Protein AF-A0A1D8IR10-F1 (afdb_monomer_lite)

pLDDT: mean 77.49, std 12.57, range [36.91, 92.12]

Sequence (149 aa):
MEYALGGRETLDSGLRSFLMLAALDVADHTQAPLLDAVHHYVRWARRLRRHRRHRRTQGELFDELRRIEVLDVSRRYVALVLFARHLLPVSMRRDPIGDDSALVWLYGLRAAWLWCEAGGGRSPFGFVPRALIAAVHALLGLNTLDRQG

Structure (mmCIF, N/CA/C/O backbone):
data_AF-A0A1D8IR10-F1
#
_entry.id   AF-A0A1D8IR10-F1
#
loop_
_atom_site.group_PDB
_atom_site.id
_atom_site.type_symbol
_atom_site.label_atom_id
_atom_site.label_alt_id
_atom_site.label_comp_id
_atom_site.label_asym_id
_atom_site.label_entity_id
_atom_site.label_seq_id
_atom_site.pdbx_PDB_ins_code
_atom_site.Cartn_x
_atom_site.Cartn_y
_atom_site.Cartn_z
_atom_site.occupancy
_atom_site.B_iso_or_equiv
_atom_site.auth_seq_id
_atom_site.auth_comp_id
_atom_site.auth_asym_id
_atom_site.auth_atom_id
_atom_site.pdbx_PDB_model_num
ATOM 1 N N . MET A 1 1 ? -6.968 -10.874 -6.350 1.00 48.44 1 MET A N 1
ATOM 2 C CA . MET A 1 1 ? -6.120 -9.846 -5.701 1.00 48.44 1 MET A CA 1
ATOM 3 C C . MET A 1 1 ? -6.665 -8.432 -5.916 1.00 48.44 1 MET A C 1
ATOM 5 O O . MET A 1 1 ? -6.645 -7.669 -4.967 1.00 48.44 1 MET A O 1
ATOM 9 N N . GLU A 1 2 ? -7.217 -8.096 -7.089 1.00 45.72 2 GLU A N 1
ATOM 10 C CA . GLU A 1 2 ? -7.779 -6.761 -7.405 1.00 45.72 2 GLU A CA 1
ATOM 11 C C . GLU A 1 2 ? -8.857 -6.268 -6.421 1.00 45.72 2 GLU A C 1
ATOM 13 O O . GLU A 1 2 ? -8.836 -5.114 -6.001 1.00 45.72 2 GLU A O 1
ATOM 18 N N . TYR A 1 3 ? -9.735 -7.159 -5.949 1.00 53.62 3 TYR A N 1
ATOM 19 C CA . TYR A 1 3 ? -10.750 -6.824 -4.939 1.00 53.62 3 TYR A CA 1
ATOM 20 C C . TYR A 1 3 ? -10.168 -6.425 -3.574 1.00 53.62 3 TYR A C 1
ATOM 22 O O . TYR A 1 3 ? -10.812 -5.707 -2.816 1.00 53.62 3 TYR A O 1
ATOM 30 N N . ALA A 1 4 ? -8.935 -6.835 -3.255 1.00 56.84 4 ALA A N 1
ATOM 31 C CA . ALA A 1 4 ? -8.292 -6.461 -1.997 1.00 56.84 4 ALA A CA 1
ATOM 32 C C . ALA A 1 4 ? -7.859 -4.984 -1.962 1.00 56.84 4 ALA A C 1
ATOM 34 O O . ALA A 1 4 ? -7.426 -4.523 -0.906 1.00 56.84 4 ALA A O 1
ATOM 35 N N . LEU A 1 5 ? -7.963 -4.253 -3.076 1.00 59.81 5 LEU A N 1
ATOM 36 C CA . LEU A 1 5 ? -7.593 -2.840 -3.190 1.00 59.81 5 LEU A CA 1
ATOM 37 C C . LEU A 1 5 ? -8.740 -1.959 -3.723 1.00 59.81 5 LEU A C 1
ATOM 39 O O . LEU A 1 5 ? -8.491 -0.841 -4.154 1.00 59.81 5 LEU A O 1
ATOM 43 N N . GLY A 1 6 ? -9.987 -2.443 -3.681 1.00 62.53 6 GLY A N 1
ATOM 44 C CA . GLY A 1 6 ? -11.166 -1.675 -4.112 1.00 62.53 6 GLY A CA 1
ATOM 45 C C . GLY A 1 6 ? -11.635 -1.953 -5.543 1.00 62.53 6 GLY A C 1
ATOM 46 O O . GLY A 1 6 ? -12.687 -1.464 -5.934 1.00 62.53 6 GLY A O 1
ATOM 47 N N . GLY A 1 7 ? -10.927 -2.804 -6.293 1.00 71.75 7 GLY A N 1
ATOM 48 C CA . GLY A 1 7 ? -11.260 -3.144 -7.678 1.00 71.75 7 GLY A CA 1
ATOM 49 C C . GLY A 1 7 ? -10.373 -2.432 -8.701 1.00 71.75 7 GLY A C 1
ATOM 50 O O . GLY A 1 7 ? -9.469 -1.672 -8.358 1.00 71.75 7 GLY A O 1
ATOM 51 N N . ARG A 1 8 ? -10.602 -2.730 -9.984 1.00 69.31 8 ARG A N 1
ATOM 52 C CA . ARG A 1 8 ? -9.731 -2.308 -11.093 1.00 69.31 8 ARG A CA 1
ATOM 53 C C . ARG A 1 8 ? -9.725 -0.793 -11.315 1.00 69.31 8 ARG A C 1
ATOM 55 O O . ARG A 1 8 ? -8.661 -0.225 -11.526 1.00 69.31 8 ARG A O 1
ATOM 62 N N . GLU A 1 9 ? -10.879 -0.138 -11.204 1.00 73.19 9 GLU A N 1
ATOM 63 C CA . GLU A 1 9 ? -11.002 1.319 -11.373 1.00 73.19 9 GLU A CA 1
ATOM 64 C C . GLU A 1 9 ? -10.234 2.091 -10.294 1.00 73.19 9 GLU A C 1
ATOM 66 O O . GLU A 1 9 ? -9.538 3.059 -10.589 1.00 73.19 9 GLU A O 1
ATOM 71 N N . THR A 1 10 ? -10.270 1.616 -9.047 1.00 77.06 10 THR A N 1
ATOM 72 C CA . THR A 1 10 ? -9.538 2.224 -7.924 1.00 77.06 10 THR A CA 1
ATOM 73 C C . THR A 1 10 ? -8.019 2.092 -8.078 1.00 77.06 10 THR A C 1
ATOM 75 O O . THR A 1 10 ? -7.263 2.870 -7.497 1.0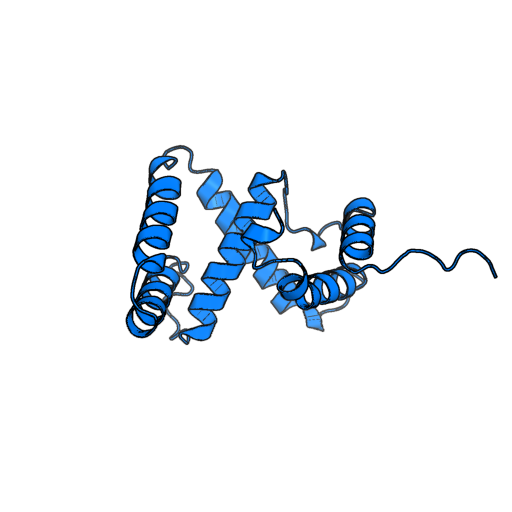0 77.06 10 THR A O 1
ATOM 78 N N . LEU A 1 11 ? -7.561 1.119 -8.871 1.00 80.62 11 LEU A N 1
ATOM 79 C CA . LEU A 1 11 ? -6.145 0.870 -9.126 1.00 80.62 11 LEU A CA 1
ATOM 80 C C . LEU A 1 11 ? -5.580 1.693 -10.288 1.00 80.62 11 LEU A C 1
ATOM 82 O O . LEU A 1 11 ? -4.363 1.849 -10.342 1.00 80.62 11 LEU A O 1
ATOM 86 N N . ASP A 1 12 ? -6.413 2.231 -11.186 1.00 85.31 12 ASP A N 1
ATOM 87 C CA . ASP A 1 12 ? -5.973 2.877 -12.434 1.00 85.31 12 ASP A CA 1
ATOM 88 C C . ASP A 1 12 ? -4.937 3.987 -12.189 1.00 85.31 12 ASP A C 1
ATOM 90 O O . ASP A 1 12 ? -3.832 3.938 -12.734 1.00 85.31 12 ASP A O 1
ATOM 94 N N . SER A 1 13 ? -5.232 4.918 -11.275 1.00 83.44 13 SER A N 1
ATOM 95 C CA . SER A 1 13 ? -4.310 6.004 -10.910 1.00 83.44 13 SER A CA 1
ATOM 96 C C . SER A 1 13 ? -2.967 5.472 -10.388 1.00 83.44 13 SER A C 1
ATOM 98 O O . SER A 1 13 ? -1.905 5.868 -10.868 1.00 83.44 13 SER A O 1
ATOM 100 N N . GLY A 1 14 ? -2.995 4.490 -9.480 1.00 83.06 14 GLY A N 1
ATOM 101 C CA . GLY A 1 14 ? -1.779 3.885 -8.928 1.00 83.06 14 GLY A CA 1
ATOM 102 C C . GLY A 1 14 ? -0.963 3.106 -9.965 1.00 83.06 14 GLY A C 1
ATOM 103 O O . GLY A 1 14 ? 0.267 3.156 -9.947 1.00 83.06 14 GLY A O 1
ATOM 104 N N . LEU A 1 15 ? -1.629 2.423 -10.897 1.00 85.81 15 LEU A N 1
ATOM 105 C CA . LEU A 1 15 ? -1.002 1.700 -12.005 1.00 85.81 15 LEU A CA 1
ATOM 106 C C . LEU A 1 15 ? -0.331 2.663 -12.998 1.00 85.81 15 LEU A C 1
ATOM 108 O O . LEU A 1 15 ? 0.789 2.404 -13.440 1.00 85.81 15 LEU A O 1
ATOM 112 N N . ARG A 1 16 ? -0.959 3.806 -13.299 1.00 86.88 16 ARG A N 1
ATOM 113 C CA . ARG A 1 16 ? -0.349 4.86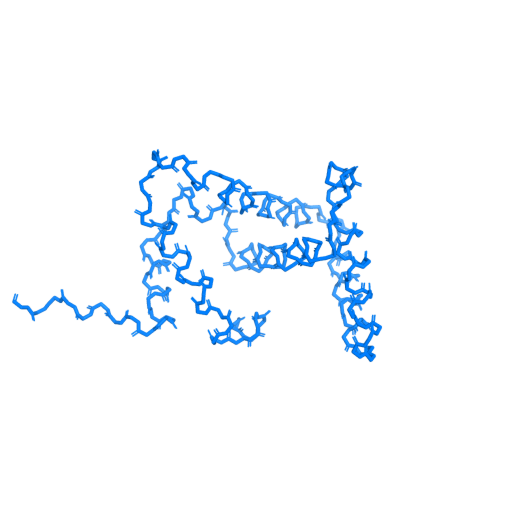6 -14.120 1.00 86.88 16 ARG A CA 1
ATOM 114 C C . ARG A 1 16 ? 0.852 5.499 -13.426 1.00 86.88 16 ARG A C 1
ATOM 116 O O . ARG A 1 16 ? 1.905 5.626 -14.049 1.00 86.88 16 ARG A O 1
ATOM 123 N N . SER A 1 17 ? 0.736 5.832 -12.138 1.00 84.12 17 SER A N 1
ATOM 124 C CA . SER A 1 17 ? 1.870 6.332 -11.349 1.00 84.12 17 SER A CA 1
ATOM 125 C C . SER A 1 17 ? 3.015 5.323 -11.306 1.00 84.12 17 SER A C 1
ATOM 127 O O . SER A 1 17 ? 4.174 5.712 -11.410 1.00 84.12 17 SER A O 1
ATOM 129 N N . PHE A 1 18 ? 2.711 4.027 -11.213 1.00 84.50 18 PHE A N 1
ATOM 130 C CA . PHE A 1 18 ? 3.719 2.977 -11.288 1.00 84.50 18 PHE A CA 1
ATOM 131 C C . PHE A 1 18 ? 4.454 2.976 -12.634 1.00 84.50 18 PHE A C 1
ATOM 133 O O . PHE A 1 18 ? 5.679 2.919 -12.631 1.00 84.50 18 PHE A O 1
ATOM 140 N N . LEU A 1 19 ? 3.746 3.052 -13.768 1.00 84.69 19 LEU A N 1
ATOM 141 C CA . LEU A 1 19 ? 4.386 3.087 -15.091 1.00 84.69 19 LEU A CA 1
ATOM 142 C C . LEU A 1 19 ? 5.252 4.327 -15.277 1.00 84.69 19 LEU A C 1
ATOM 144 O O . LEU A 1 19 ? 6.369 4.211 -15.770 1.00 84.69 19 LEU A O 1
ATOM 148 N N . MET A 1 20 ? 4.754 5.488 -14.843 1.00 85.12 20 MET A N 1
ATOM 149 C CA . MET A 1 20 ? 5.521 6.729 -14.846 1.00 85.12 20 MET A CA 1
ATOM 150 C C . MET A 1 20 ? 6.819 6.542 -14.058 1.00 85.12 20 MET A C 1
ATOM 152 O O . MET A 1 20 ? 7.892 6.757 -14.605 1.00 85.12 20 MET A O 1
ATOM 156 N N . LEU A 1 21 ? 6.729 6.056 -12.816 1.00 80.19 21 LEU A N 1
ATOM 157 C CA . LEU A 1 21 ? 7.889 5.809 -11.959 1.00 80.19 21 LEU A CA 1
ATOM 158 C C . LEU A 1 21 ? 8.838 4.736 -12.508 1.00 80.19 21 LEU A C 1
ATOM 160 O O . LEU A 1 21 ? 10.044 4.829 -12.315 1.00 80.19 21 LEU A O 1
ATOM 164 N N . ALA A 1 22 ? 8.309 3.713 -13.177 1.00 81.12 22 ALA A N 1
ATOM 165 C CA . ALA A 1 22 ? 9.094 2.645 -13.786 1.00 81.12 22 ALA A CA 1
ATOM 166 C C . ALA A 1 22 ? 9.840 3.089 -15.053 1.00 81.12 22 ALA A C 1
ATOM 168 O O . ALA A 1 22 ? 10.817 2.444 -15.429 1.00 81.12 22 ALA A O 1
ATOM 169 N N . ALA A 1 23 ? 9.364 4.147 -15.711 1.00 76.69 23 ALA A N 1
ATOM 170 C CA . ALA A 1 23 ? 9.983 4.737 -16.892 1.00 76.69 23 ALA A CA 1
ATOM 171 C C . ALA A 1 23 ? 11.029 5.811 -16.553 1.00 76.69 23 ALA A C 1
ATOM 173 O O . ALA A 1 23 ? 11.760 6.233 -17.448 1.00 76.69 23 ALA A O 1
ATOM 174 N N . LEU A 1 24 ? 11.104 6.259 -15.294 1.00 72.69 24 LEU A N 1
ATOM 175 C CA . LEU A 1 24 ? 12.105 7.236 -14.873 1.00 72.69 24 LEU A CA 1
ATOM 176 C C . LEU A 1 24 ? 13.498 6.629 -14.930 1.00 72.69 24 LEU A C 1
ATOM 178 O O . LEU A 1 24 ? 13.745 5.534 -14.417 1.00 72.69 24 LEU A O 1
ATOM 182 N N . ASP A 1 25 ? 14.417 7.390 -15.509 1.00 60.41 25 ASP A N 1
ATOM 183 C CA . ASP A 1 25 ? 15.830 7.098 -15.380 1.00 60.41 25 ASP A CA 1
ATOM 184 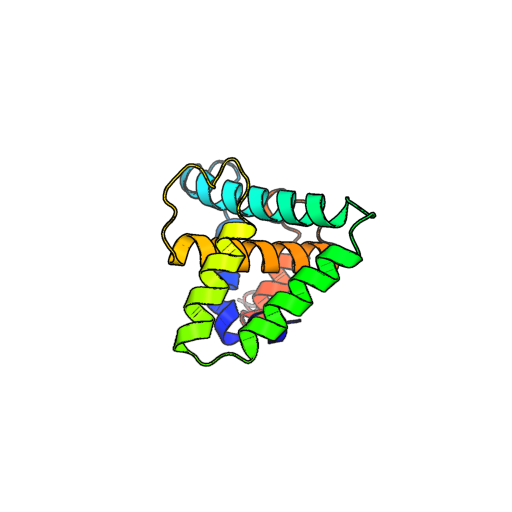C C . ASP A 1 25 ? 16.275 7.370 -13.934 1.00 60.41 25 ASP A C 1
ATOM 186 O O . ASP A 1 25 ? 15.773 8.277 -13.264 1.00 60.41 25 ASP A O 1
ATOM 190 N N . VAL A 1 26 ? 17.234 6.587 -13.441 1.00 55.69 26 VAL A N 1
ATOM 191 C CA . VAL A 1 26 ? 17.673 6.551 -12.029 1.00 55.69 26 VAL A CA 1
ATOM 192 C C . VAL A 1 26 ? 18.191 7.918 -11.535 1.00 55.69 26 VAL A C 1
ATOM 194 O O . VAL A 1 26 ? 18.321 8.141 -10.333 1.00 55.69 26 VAL A O 1
ATOM 197 N N . ALA A 1 27 ? 18.457 8.852 -12.451 1.00 52.38 27 ALA A N 1
ATOM 198 C CA . ALA A 1 27 ? 18.951 10.197 -12.182 1.00 52.38 27 ALA A CA 1
ATOM 199 C C . ALA A 1 27 ? 17.865 11.253 -11.875 1.00 52.38 27 ALA A C 1
ATOM 201 O O . ALA A 1 27 ? 18.225 12.391 -11.558 1.00 52.38 27 ALA A O 1
ATOM 202 N N . ASP A 1 28 ? 16.566 10.941 -11.951 1.00 63.78 28 ASP A N 1
ATOM 203 C CA . ASP A 1 28 ? 15.523 11.938 -11.672 1.00 63.78 28 ASP A CA 1
ATOM 204 C C . ASP A 1 28 ? 15.259 12.093 -10.161 1.00 63.78 28 ASP A C 1
ATOM 206 O O . ASP A 1 28 ? 14.509 11.346 -9.525 1.00 63.78 28 ASP A O 1
ATOM 210 N N . HIS A 1 29 ? 15.900 13.102 -9.570 1.00 62.31 29 HIS A N 1
ATOM 211 C CA . HIS A 1 29 ? 15.845 13.390 -8.136 1.00 62.31 29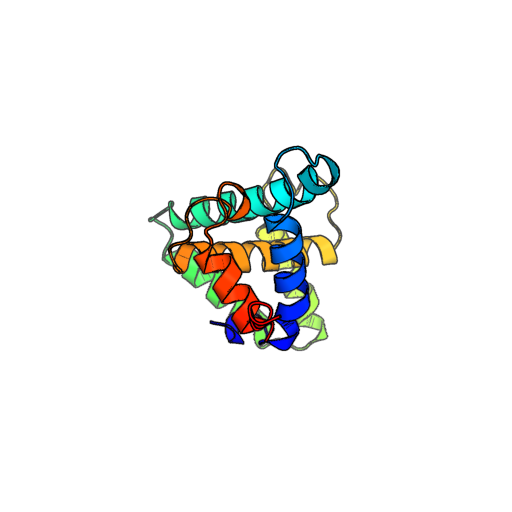 HIS A CA 1
ATOM 212 C C . HIS A 1 29 ? 14.483 13.944 -7.690 1.00 62.31 29 HIS A C 1
ATOM 214 O O . HIS A 1 29 ? 14.199 13.967 -6.491 1.00 62.31 29 HIS A O 1
ATOM 220 N N . THR A 1 30 ? 13.621 14.368 -8.621 1.00 72.12 30 THR A N 1
ATOM 221 C CA . THR A 1 30 ? 12.309 14.947 -8.288 1.00 72.12 30 THR A CA 1
ATOM 222 C C . THR A 1 30 ? 11.364 1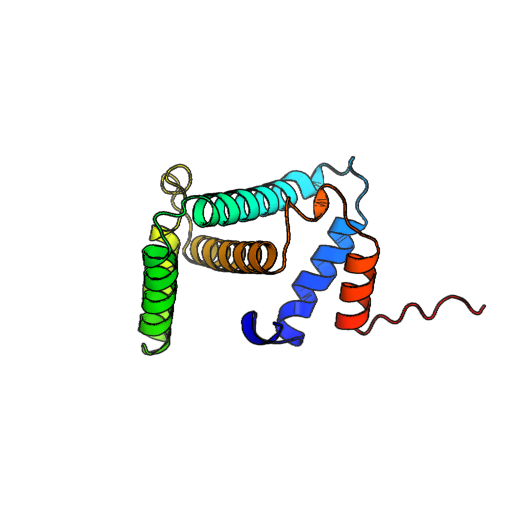3.933 -7.638 1.00 72.12 30 THR A C 1
ATOM 224 O O . THR A 1 30 ? 10.493 14.306 -6.855 1.00 72.12 30 THR A O 1
ATOM 227 N N . GLN A 1 31 ? 11.575 12.639 -7.897 1.00 72.75 31 GLN A N 1
ATOM 228 C CA . GLN A 1 31 ? 10.725 11.544 -7.418 1.00 72.75 31 GLN A CA 1
ATOM 229 C C . GLN A 1 31 ? 11.335 10.781 -6.234 1.00 72.75 31 GLN A C 1
ATOM 231 O O . GLN A 1 31 ? 10.709 9.860 -5.701 1.00 72.75 31 GLN A O 1
ATOM 236 N N . ALA A 1 32 ? 12.524 11.187 -5.769 1.00 76.56 32 ALA A N 1
ATOM 237 C CA . ALA A 1 32 ? 13.202 10.576 -4.627 1.00 76.56 32 ALA A CA 1
ATOM 238 C C . ALA A 1 32 ? 12.308 10.462 -3.371 1.00 76.56 32 ALA A C 1
ATOM 240 O O . ALA A 1 32 ? 12.254 9.368 -2.805 1.00 76.56 32 ALA A O 1
ATOM 241 N N . PRO A 1 33 ? 11.506 11.479 -2.977 1.00 79.88 33 PRO A N 1
ATOM 242 C CA . PRO A 1 33 ? 10.633 11.361 -1.805 1.00 79.88 33 PRO A CA 1
ATOM 243 C C . PRO A 1 33 ? 9.570 10.262 -1.935 1.00 79.88 33 PRO A C 1
ATOM 245 O O . PRO A 1 33 ? 9.269 9.556 -0.971 1.00 79.88 33 PRO A O 1
ATOM 248 N N . LEU A 1 34 ? 9.007 10.087 -3.135 1.00 79.06 34 LEU A N 1
ATOM 249 C CA . LEU A 1 34 ? 7.996 9.066 -3.404 1.00 79.06 34 LEU A CA 1
ATOM 250 C C . LEU A 1 34 ? 8.617 7.662 -3.401 1.00 79.06 34 LEU A C 1
ATOM 252 O O . LEU A 1 34 ? 8.072 6.738 -2.791 1.00 79.06 34 LEU A O 1
ATOM 256 N N . LEU A 1 35 ? 9.790 7.505 -4.017 1.00 80.81 35 LEU A N 1
ATOM 257 C CA . LEU A 1 35 ? 10.541 6.247 -4.010 1.00 80.81 35 LEU A CA 1
ATOM 258 C C . LEU A 1 35 ? 10.996 5.859 -2.598 1.00 80.81 35 LEU A C 1
ATOM 260 O O . LEU A 1 35 ? 10.915 4.684 -2.224 1.00 80.81 35 LEU A O 1
ATOM 264 N N . ASP A 1 36 ? 11.416 6.831 -1.790 1.00 82.81 36 ASP A N 1
ATOM 265 C CA . ASP A 1 36 ? 11.766 6.633 -0.386 1.00 82.81 36 ASP A CA 1
ATOM 266 C C . ASP A 1 36 ? 10.557 6.211 0.448 1.00 82.81 36 ASP A C 1
ATOM 268 O O . ASP A 1 36 ? 10.664 5.282 1.256 1.00 82.81 36 ASP A O 1
ATOM 272 N N . ALA A 1 37 ? 9.385 6.806 0.210 1.00 82.25 37 ALA A N 1
ATOM 273 C CA . ALA A 1 37 ? 8.144 6.387 0.852 1.00 82.25 37 ALA A CA 1
ATOM 274 C C . ALA A 1 37 ? 7.798 4.925 0.511 1.00 82.25 37 ALA A C 1
ATOM 276 O O . ALA A 1 37 ? 7.555 4.121 1.416 1.00 82.25 37 ALA A O 1
ATOM 277 N N . VAL A 1 38 ? 7.866 4.531 -0.768 1.00 84.25 38 VAL A N 1
ATOM 278 C CA . VAL A 1 38 ? 7.642 3.135 -1.201 1.00 84.25 38 VAL A CA 1
ATOM 279 C C . VAL A 1 38 ? 8.652 2.184 -0.558 1.00 84.25 38 VAL A C 1
ATOM 281 O O . VAL A 1 38 ? 8.275 1.136 -0.020 1.00 84.25 38 VAL A O 1
ATOM 284 N N . HIS A 1 39 ? 9.936 2.548 -0.554 1.00 86.06 39 HIS A N 1
ATOM 285 C CA . HIS A 1 39 ? 10.971 1.791 0.146 1.00 86.06 39 HIS A CA 1
ATOM 286 C C . HIS A 1 39 ? 10.649 1.628 1.630 1.00 86.06 39 HIS A C 1
ATOM 288 O O . HIS A 1 39 ? 10.846 0.541 2.188 1.00 86.06 39 HIS A O 1
ATOM 294 N N . HIS A 1 40 ? 10.155 2.686 2.268 1.00 87.19 40 HIS A N 1
ATOM 295 C CA . HIS A 1 40 ? 9.818 2.683 3.678 1.00 87.19 40 HIS A CA 1
ATOM 296 C C . HIS A 1 40 ? 8.654 1.728 3.976 1.00 87.19 40 HIS A C 1
ATOM 298 O O . HIS A 1 40 ? 8.794 0.882 4.866 1.00 87.19 40 HIS A O 1
ATOM 304 N N . TYR A 1 41 ? 7.578 1.763 3.180 1.00 88.44 41 TYR A N 1
ATOM 305 C CA . TYR A 1 41 ? 6.452 0.829 3.296 1.00 88.44 41 TYR A CA 1
ATOM 306 C C . TYR A 1 41 ? 6.896 -0.631 3.150 1.00 88.44 41 TYR A C 1
ATOM 308 O O . TYR A 1 41 ? 6.615 -1.465 4.016 1.00 88.44 41 TYR A O 1
ATOM 316 N N . VAL A 1 42 ? 7.661 -0.949 2.099 1.00 88.50 42 VAL A N 1
ATOM 317 C CA . VAL A 1 42 ? 8.149 -2.317 1.841 1.00 88.50 42 VAL A CA 1
ATOM 318 C C . VAL A 1 42 ? 9.091 -2.788 2.948 1.00 88.50 42 VAL A C 1
ATOM 320 O O . VAL A 1 42 ? 9.029 -3.943 3.377 1.00 88.50 42 VAL A O 1
ATOM 323 N N . ARG A 1 43 ? 9.957 -1.911 3.467 1.00 88.62 43 ARG A N 1
ATOM 324 C CA . ARG A 1 43 ? 10.848 -2.243 4.587 1.00 88.62 43 ARG A CA 1
ATOM 325 C C . ARG A 1 43 ? 10.051 -2.612 5.839 1.00 88.62 43 ARG A C 1
ATOM 327 O O . ARG A 1 43 ? 10.383 -3.612 6.479 1.00 88.62 43 ARG A O 1
ATOM 334 N N . TRP A 1 44 ? 9.004 -1.855 6.163 1.00 86.44 44 TRP A N 1
ATOM 335 C CA . TRP A 1 44 ? 8.136 -2.141 7.307 1.00 86.44 44 TRP A CA 1
ATOM 336 C C . TRP A 1 44 ? 7.333 -3.422 7.136 1.00 86.44 44 TRP A C 1
ATOM 338 O O . TRP A 1 44 ? 7.395 -4.282 8.015 1.00 86.44 44 TRP A O 1
ATOM 348 N N . ALA A 1 45 ? 6.679 -3.614 5.990 1.00 85.69 45 ALA A N 1
ATOM 349 C CA . ALA A 1 45 ? 5.941 -4.841 5.691 1.00 85.69 45 ALA A CA 1
ATOM 350 C C . ALA A 1 45 ? 6.830 -6.090 5.842 1.00 85.69 45 ALA A C 1
ATOM 352 O O . ALA A 1 45 ? 6.469 -7.068 6.499 1.00 85.69 45 ALA A O 1
ATOM 353 N N . ARG A 1 46 ? 8.067 -6.035 5.331 1.00 85.75 46 ARG A N 1
ATOM 354 C CA . ARG A 1 46 ? 9.042 -7.126 5.488 1.00 85.75 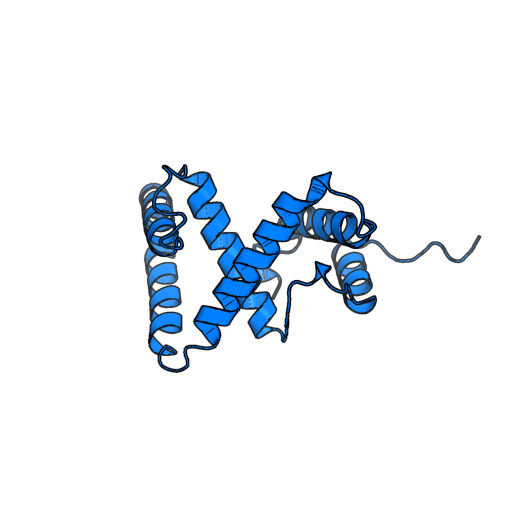46 ARG A CA 1
ATOM 355 C C . ARG A 1 46 ? 9.487 -7.329 6.926 1.00 85.75 46 ARG A C 1
ATOM 357 O O . ARG A 1 46 ? 9.706 -8.471 7.326 1.00 85.75 46 ARG A O 1
ATOM 364 N N . ARG A 1 47 ? 9.679 -6.250 7.689 1.00 82.88 47 ARG A N 1
ATOM 365 C CA . ARG A 1 47 ? 10.064 -6.332 9.104 1.00 82.88 47 ARG A CA 1
ATOM 366 C C . ARG A 1 47 ? 8.975 -7.030 9.910 1.00 82.88 47 ARG A C 1
ATOM 368 O O . ARG A 1 47 ? 9.285 -7.972 10.637 1.00 82.88 47 ARG A O 1
ATOM 375 N N . LEU A 1 48 ? 7.723 -6.627 9.714 1.00 76.19 48 LEU A N 1
ATOM 376 C CA . LEU A 1 48 ? 6.570 -7.252 10.352 1.00 76.19 48 LEU A CA 1
ATOM 377 C C . LEU A 1 48 ? 6.447 -8.734 9.954 1.00 76.19 48 LEU A C 1
ATOM 379 O O . LEU A 1 48 ? 6.313 -9.586 10.827 1.00 76.19 48 LEU A O 1
ATOM 383 N N . ARG A 1 49 ? 6.629 -9.075 8.668 1.00 76.25 49 ARG A N 1
ATOM 384 C CA . ARG A 1 49 ? 6.631 -10.474 8.193 1.00 76.25 49 ARG A CA 1
ATOM 385 C C . ARG A 1 49 ? 7.763 -11.326 8.787 1.00 76.25 49 ARG A C 1
ATOM 387 O O . ARG A 1 49 ? 7.577 -12.514 9.049 1.00 76.25 49 ARG A O 1
ATOM 394 N N . ARG A 1 50 ? 8.967 -10.763 8.946 1.00 76.81 50 ARG A N 1
ATOM 395 C CA . ARG A 1 50 ? 10.158 -11.496 9.424 1.00 76.81 50 ARG A CA 1
ATOM 396 C C . ARG A 1 50 ? 10.110 -11.829 10.907 1.00 76.81 50 ARG A C 1
ATOM 398 O O . ARG A 1 50 ? 10.708 -12.828 11.305 1.00 76.81 50 ARG A O 1
ATOM 405 N N . HIS A 1 51 ? 9.405 -11.046 11.717 1.00 69.38 51 HIS A N 1
ATOM 406 C CA . HIS A 1 51 ? 9.195 -11.367 13.122 1.00 69.38 51 HIS A CA 1
ATOM 407 C C . HIS A 1 51 ? 8.201 -12.540 13.264 1.00 69.38 51 HIS A C 1
ATOM 409 O O . HIS A 1 51 ? 7.059 -12.386 13.675 1.00 69.38 51 HIS A O 1
ATOM 415 N N . ARG A 1 52 ? 8.660 -13.761 12.952 1.00 50.34 52 ARG A N 1
ATOM 416 C CA . ARG A 1 52 ? 7.905 -15.034 12.958 1.00 50.34 52 ARG A CA 1
ATOM 417 C C . ARG A 1 52 ? 7.264 -15.440 14.303 1.00 50.34 52 ARG A C 1
ATOM 419 O O . ARG A 1 52 ? 6.545 -16.431 14.333 1.00 50.34 52 ARG A O 1
ATOM 426 N N . ARG A 1 53 ? 7.440 -14.673 15.388 1.00 52.31 53 ARG A N 1
ATOM 427 C CA . ARG A 1 53 ? 6.635 -14.791 16.625 1.00 52.31 53 ARG A CA 1
ATOM 428 C C . ARG A 1 53 ? 5.216 -14.190 16.488 1.00 52.31 53 ARG A C 1
ATOM 430 O O . ARG A 1 53 ? 4.400 -14.382 17.379 1.00 52.31 53 ARG A O 1
ATOM 437 N N . HIS A 1 54 ? 4.895 -13.536 15.365 1.00 54.53 54 HIS A N 1
ATOM 438 C CA . HIS A 1 54 ? 3.697 -12.705 15.167 1.00 54.53 54 HIS A CA 1
ATOM 439 C C . HIS A 1 54 ? 2.681 -13.209 14.112 1.00 54.53 54 HIS A C 1
ATOM 441 O O . HIS A 1 54 ? 2.003 -12.396 13.487 1.00 54.53 54 HIS A O 1
ATOM 447 N N . ARG A 1 55 ? 2.460 -14.528 13.941 1.00 56.03 55 ARG A N 1
ATOM 448 C CA . ARG A 1 55 ? 1.181 -14.975 13.317 1.00 56.03 55 ARG A CA 1
ATOM 449 C C . ARG A 1 55 ? -0.020 -14.389 14.071 1.00 56.03 55 ARG A C 1
ATOM 451 O O . ARG A 1 55 ? -1.005 -14.006 13.453 1.00 56.03 55 ARG A O 1
ATOM 458 N N . ARG A 1 56 ? 0.124 -14.263 15.396 1.00 57.72 56 ARG A N 1
ATOM 459 C CA . ARG A 1 56 ? -0.835 -13.597 16.278 1.00 57.72 56 ARG A CA 1
ATOM 460 C C . ARG A 1 56 ? -1.085 -12.152 15.865 1.00 57.72 56 ARG A C 1
ATOM 462 O O . ARG A 1 56 ? -2.229 -11.801 15.664 1.00 57.72 56 ARG A O 1
ATOM 469 N N . THR A 1 57 ? -0.042 -11.360 15.617 1.00 68.00 57 THR A N 1
ATOM 470 C CA . THR A 1 57 ? -0.236 -9.937 15.290 1.00 68.00 57 THR A CA 1
ATOM 471 C C . THR A 1 57 ? -0.706 -9.686 13.876 1.00 68.00 57 THR A C 1
ATOM 473 O O . THR A 1 57 ? -1.448 -8.741 13.671 1.00 68.00 57 THR A O 1
ATOM 476 N N . GLN A 1 58 ? -0.396 -10.548 12.906 1.00 70.44 58 GLN A N 1
ATOM 477 C CA . GLN A 1 58 ? -1.111 -10.477 11.630 1.00 70.44 58 GLN A CA 1
ATOM 478 C C . GLN A 1 58 ? -2.615 -10.724 11.841 1.00 70.44 58 GLN A C 1
ATOM 480 O O . GLN A 1 58 ? -3.424 -9.942 11.352 1.00 70.44 58 GLN A O 1
ATOM 485 N N . GLY A 1 59 ? -2.975 -11.755 12.615 1.00 71.44 59 GLY A N 1
ATOM 486 C CA . GLY A 1 59 ? -4.361 -12.019 13.012 1.00 71.44 59 GLY A CA 1
ATOM 487 C C . GLY A 1 59 ? -5.007 -10.831 13.730 1.00 71.44 59 GLY A C 1
ATOM 488 O O . GLY A 1 59 ? -6.041 -10.358 13.290 1.00 71.44 59 GLY A O 1
ATOM 489 N N . GLU A 1 60 ? -4.345 -10.271 14.744 1.00 78.06 60 GLU A N 1
ATOM 490 C CA . GLU A 1 60 ? -4.828 -9.118 15.516 1.00 78.06 60 GLU A CA 1
ATOM 491 C C . GLU A 1 60 ? -5.073 -7.887 14.631 1.00 78.06 60 GLU A C 1
ATOM 493 O O . GLU A 1 60 ? -6.085 -7.212 14.795 1.00 78.06 60 GLU A O 1
ATOM 498 N N . LEU A 1 61 ? -4.190 -7.612 13.661 1.00 79.50 61 LEU A N 1
ATOM 499 C CA . LEU A 1 61 ? -4.369 -6.508 12.713 1.00 79.50 61 LEU A CA 1
ATOM 500 C C . LEU A 1 61 ? -5.577 -6.734 11.797 1.00 79.50 61 LEU A C 1
ATOM 502 O O . LEU A 1 61 ? -6.345 -5.805 11.554 1.00 79.50 61 LEU A O 1
ATOM 506 N N . PHE A 1 62 ? -5.754 -7.956 11.292 1.00 80.00 62 PHE A N 1
ATOM 507 C CA . PHE A 1 62 ? -6.912 -8.305 10.468 1.00 80.00 62 PHE A CA 1
ATOM 508 C C . PHE A 1 62 ? -8.217 -8.278 11.268 1.00 80.00 62 PHE A C 1
ATOM 510 O O . PHE A 1 62 ? -9.226 -7.782 10.766 1.00 80.00 62 PHE A O 1
ATOM 517 N N . ASP A 1 63 ? -8.199 -8.765 12.505 1.00 84.44 63 ASP A N 1
ATOM 518 C CA . ASP A 1 63 ? -9.358 -8.778 13.392 1.00 84.44 63 ASP A CA 1
ATOM 519 C C . ASP A 1 63 ? -9.759 -7.361 13.813 1.00 84.44 63 ASP A C 1
ATOM 521 O O . ASP A 1 63 ? -10.948 -7.058 13.888 1.00 84.44 63 ASP A O 1
ATOM 525 N N . GLU A 1 64 ? -8.793 -6.468 14.052 1.00 87.56 64 GLU A N 1
ATOM 526 C CA . GLU A 1 64 ? -9.063 -5.049 14.303 1.00 87.56 64 GLU A CA 1
ATOM 527 C C . GLU A 1 64 ? -9.676 -4.378 13.068 1.00 87.56 64 GLU A C 1
ATOM 529 O O . GLU A 1 64 ? -10.712 -3.730 13.177 1.00 87.56 64 GLU A O 1
ATOM 534 N N . LEU A 1 65 ? -9.121 -4.602 11.871 1.00 86.31 65 LEU A N 1
ATOM 535 C CA . LEU A 1 65 ? -9.690 -4.060 10.632 1.00 86.31 65 LEU A CA 1
ATOM 536 C C . LEU A 1 65 ? -11.123 -4.550 10.382 1.00 86.31 65 LEU A C 1
ATOM 538 O O . LEU A 1 65 ? -11.980 -3.746 10.023 1.00 86.31 65 LEU A O 1
ATOM 542 N N . ARG A 1 66 ? -11.408 -5.836 10.628 1.00 86.94 66 ARG A N 1
ATOM 543 C CA . ARG A 1 66 ? -12.770 -6.393 10.538 1.00 86.94 66 ARG A CA 1
ATOM 544 C C . ARG A 1 66 ? -13.716 -5.790 11.573 1.00 86.94 66 ARG A C 1
ATOM 546 O O . ARG A 1 66 ? -14.863 -5.495 11.250 1.00 86.94 66 ARG A O 1
ATOM 553 N N . ARG A 1 67 ? -13.246 -5.579 12.808 1.00 91.56 67 ARG A N 1
ATOM 554 C CA . ARG A 1 67 ? -14.026 -4.890 13.848 1.00 91.56 67 ARG A CA 1
ATOM 555 C C . ARG A 1 67 ? -14.347 -3.451 13.458 1.00 91.56 67 ARG A C 1
ATOM 557 O O . ARG A 1 67 ? -15.452 -2.995 13.722 1.00 91.56 67 ARG A O 1
ATOM 564 N N . ILE A 1 68 ? -13.417 -2.753 12.811 1.00 91.12 68 ILE A N 1
ATOM 565 C CA . ILE A 1 68 ? -13.633 -1.384 12.336 1.00 91.12 68 ILE A CA 1
ATOM 566 C C . ILE A 1 68 ? -14.610 -1.349 11.148 1.00 91.12 68 ILE A C 1
ATOM 568 O O . ILE A 1 68 ? -15.451 -0.455 11.067 1.00 91.12 68 ILE A O 1
ATOM 572 N N . GLU A 1 69 ? -14.535 -2.324 10.242 1.00 88.62 69 GLU A N 1
ATOM 573 C CA . GLU A 1 69 ? -15.392 -2.411 9.053 1.00 88.62 69 GLU A CA 1
ATOM 574 C C . GLU A 1 69 ? -16.889 -2.470 9.397 1.00 88.62 69 GLU A C 1
ATOM 576 O O . GLU A 1 69 ? -17.697 -1.845 8.711 1.00 88.62 69 GLU A O 1
ATOM 581 N N . VAL A 1 70 ? -17.262 -3.144 10.488 1.00 92.12 70 VAL A N 1
ATOM 582 C CA . VAL A 1 70 ? -18.667 -3.271 10.921 1.00 92.12 70 VAL A CA 1
ATOM 583 C C . VAL A 1 70 ? -19.208 -2.049 11.675 1.00 92.12 70 VAL A C 1
ATOM 585 O O . VAL A 1 70 ? -20.394 -2.009 11.997 1.00 92.12 70 VAL A O 1
ATOM 588 N N . LEU A 1 71 ? -18.371 -1.045 11.958 1.00 91.19 71 LEU A N 1
ATOM 589 C CA . LEU A 1 71 ? -18.816 0.208 12.571 1.00 91.19 71 LEU A CA 1
ATOM 590 C C . LEU A 1 71 ? -19.630 1.055 11.583 1.00 91.19 71 LEU A C 1
ATOM 592 O O . LEU A 1 71 ? -19.475 0.945 10.359 1.00 91.19 71 LEU A O 1
ATOM 596 N N . ASP A 1 72 ? -20.454 1.954 12.129 1.00 91.75 72 ASP A N 1
ATOM 597 C CA . ASP A 1 72 ? -21.087 3.020 11.356 1.00 91.75 72 ASP A CA 1
ATOM 598 C C . ASP A 1 72 ? -20.036 3.929 10.699 1.00 91.75 72 ASP A C 1
ATOM 600 O O . ASP A 1 72 ? -18.897 4.025 11.159 1.00 91.75 72 ASP A O 1
ATOM 604 N N . VAL A 1 73 ? -20.418 4.600 9.610 1.00 84.75 73 VAL A N 1
ATOM 605 C CA . VAL A 1 73 ? -19.498 5.382 8.767 1.00 84.75 73 VAL A CA 1
ATOM 606 C C . VAL A 1 73 ? -18.727 6.435 9.572 1.00 84.75 73 VAL A C 1
ATOM 608 O O . VAL A 1 73 ? -17.515 6.574 9.391 1.00 84.75 73 VAL A O 1
ATOM 611 N N . SER A 1 74 ? -19.395 7.123 10.501 1.00 83.75 74 SER A N 1
ATOM 612 C CA . SER A 1 74 ? -18.791 8.181 11.316 1.00 83.75 74 SER A CA 1
ATOM 613 C C . SER A 1 74 ? -17.745 7.626 12.286 1.00 83.75 74 SER A C 1
ATOM 615 O O . SER A 1 74 ? -16.655 8.185 12.415 1.00 83.75 74 SER A O 1
ATOM 617 N N . ARG A 1 75 ? -18.028 6.493 12.941 1.00 89.44 75 ARG A N 1
ATOM 618 C CA . ARG A 1 75 ? -17.077 5.838 13.857 1.00 89.44 75 ARG A CA 1
ATOM 619 C C . ARG A 1 75 ? -15.969 5.090 13.129 1.00 89.44 75 ARG A C 1
ATOM 621 O O . ARG A 1 75 ? -14.849 5.029 13.635 1.00 89.44 75 ARG A O 1
ATOM 628 N N . ARG A 1 76 ? -16.252 4.555 11.940 1.00 90.75 76 ARG A N 1
ATOM 629 C CA . ARG A 1 76 ? -15.287 3.825 11.111 1.00 90.75 76 ARG A CA 1
ATOM 630 C C . ARG A 1 76 ? -14.094 4.695 10.747 1.00 90.75 76 ARG A C 1
ATOM 632 O O . ARG A 1 76 ? -12.962 4.247 10.900 1.00 90.75 76 ARG A O 1
ATOM 639 N N . TYR A 1 77 ? -14.339 5.928 10.302 1.00 87.31 77 TYR A N 1
ATOM 640 C CA . TYR A 1 77 ? -13.266 6.859 9.949 1.00 87.31 77 TYR A CA 1
ATOM 641 C C . TYR A 1 77 ? -12.334 7.113 11.141 1.00 87.31 77 TYR A C 1
ATOM 643 O O . TYR A 1 77 ? -11.130 6.880 11.051 1.00 87.31 77 TYR A O 1
ATOM 651 N N . VAL A 1 78 ? -12.897 7.494 12.291 1.00 89.62 78 VAL A N 1
ATOM 652 C CA . VAL A 1 78 ? -12.120 7.788 13.506 1.00 89.62 78 VAL A CA 1
ATOM 653 C C . VAL A 1 78 ? -11.331 6.562 13.972 1.00 89.62 78 VAL A C 1
ATOM 655 O O . VAL A 1 78 ? -10.146 6.667 14.287 1.00 89.62 78 VAL A O 1
ATOM 658 N N . ALA A 1 79 ? -11.958 5.383 13.979 1.00 90.69 79 ALA A N 1
ATOM 659 C CA . ALA A 1 79 ? -11.300 4.148 14.388 1.00 90.69 79 ALA A CA 1
ATOM 660 C C . ALA A 1 79 ? -10.159 3.753 13.432 1.00 90.69 79 ALA A C 1
ATOM 662 O O . ALA A 1 79 ? -9.086 3.365 13.896 1.00 90.69 79 ALA A O 1
ATOM 663 N N . LEU A 1 80 ? -10.343 3.922 12.114 1.00 90.00 80 LEU A N 1
ATOM 664 C CA . LEU A 1 80 ? -9.281 3.714 11.124 1.00 90.00 80 LEU A CA 1
ATOM 665 C C . LEU A 1 80 ? -8.104 4.666 11.343 1.00 90.00 80 LEU A C 1
ATOM 667 O O . LEU A 1 80 ? -6.960 4.222 11.292 1.00 90.00 80 LEU A O 1
ATOM 671 N N . VAL A 1 81 ? -8.363 5.947 11.615 1.00 89.75 81 VAL A N 1
ATOM 672 C CA . VAL A 1 81 ? -7.310 6.941 11.880 1.00 89.75 81 VAL A CA 1
ATOM 673 C C . VAL A 1 81 ? -6.513 6.572 13.130 1.00 89.75 81 VAL A C 1
ATOM 675 O O . VAL A 1 81 ? -5.281 6.568 13.106 1.00 89.75 81 VAL A O 1
ATOM 678 N N . LEU A 1 82 ? -7.190 6.221 14.227 1.00 89.62 82 LEU A N 1
ATOM 679 C CA . LEU A 1 82 ? -6.526 5.818 15.469 1.00 89.62 82 LEU A CA 1
ATOM 680 C C . LEU A 1 82 ? -5.693 4.547 15.278 1.00 89.62 82 LEU A C 1
ATOM 682 O O . LEU A 1 82 ? -4.540 4.489 15.714 1.00 89.62 82 LEU A O 1
ATOM 686 N N . PHE A 1 83 ? -6.244 3.558 14.576 1.00 89.56 83 PHE A N 1
ATOM 687 C CA . PHE A 1 83 ? -5.533 2.333 14.230 1.00 89.56 83 PHE A CA 1
ATOM 688 C C . PHE A 1 83 ? -4.306 2.615 13.354 1.00 89.56 83 PHE A C 1
ATOM 690 O O . PHE A 1 83 ? -3.206 2.142 13.641 1.00 89.56 83 PHE A O 1
ATOM 697 N N . ALA A 1 84 ? -4.459 3.455 12.332 1.00 88.69 84 ALA A N 1
ATOM 698 C CA . ALA A 1 84 ? -3.371 3.867 11.458 1.00 88.69 84 ALA A CA 1
ATOM 699 C C . ALA A 1 84 ? -2.242 4.560 12.232 1.00 88.69 84 ALA A C 1
ATOM 701 O O . ALA A 1 84 ? -1.072 4.209 12.071 1.00 88.69 84 ALA A O 1
ATOM 702 N N . ARG A 1 85 ? -2.587 5.483 13.140 1.00 86.88 85 ARG A N 1
ATOM 703 C CA . ARG A 1 85 ? -1.624 6.161 14.020 1.00 86.88 85 ARG A CA 1
ATOM 704 C C . ARG A 1 85 ? -0.900 5.188 14.945 1.00 86.88 85 ARG A C 1
ATOM 706 O O . ARG A 1 85 ? 0.303 5.326 15.169 1.00 86.88 85 ARG A O 1
ATOM 713 N N . HIS A 1 86 ? -1.596 4.168 15.443 1.00 84.88 86 HIS A N 1
ATOM 714 C CA . HIS A 1 86 ? -0.974 3.111 16.235 1.00 84.88 86 HIS A CA 1
ATOM 715 C C . HIS A 1 86 ? 0.046 2.298 15.422 1.00 84.88 86 HIS A C 1
ATOM 717 O O . HIS A 1 86 ? 1.042 1.829 15.969 1.00 84.88 86 HIS A O 1
ATOM 723 N N . LEU A 1 87 ? -0.134 2.174 14.109 1.00 82.44 87 LEU A N 1
ATOM 724 C CA . LEU A 1 87 ? 0.802 1.467 13.231 1.00 82.44 87 LEU A CA 1
ATOM 725 C C . LEU A 1 87 ? 1.938 2.336 12.698 1.00 82.44 87 LEU A C 1
ATOM 727 O O . LEU A 1 87 ? 2.835 1.818 12.026 1.00 82.44 87 LEU A O 1
ATOM 731 N N . LEU A 1 88 ? 1.937 3.636 13.002 1.00 82.62 88 LEU A N 1
ATOM 732 C CA . LEU A 1 88 ? 3.031 4.507 12.608 1.00 82.62 88 LEU A CA 1
ATOM 733 C C . LEU A 1 88 ? 4.335 4.097 13.311 1.00 82.62 88 LEU A C 1
ATOM 735 O O . LEU A 1 88 ? 4.332 3.818 14.520 1.00 82.62 88 LEU A O 1
ATOM 739 N N . PRO A 1 89 ? 5.468 4.125 12.588 1.00 75.94 89 PRO A N 1
ATOM 740 C CA . PRO A 1 89 ? 6.800 4.033 13.166 1.00 75.94 89 PRO A CA 1
ATOM 741 C C . PRO A 1 89 ? 6.972 5.043 14.299 1.00 75.94 89 PRO A C 1
ATOM 743 O O . PRO A 1 89 ? 6.540 6.185 14.176 1.00 75.94 89 PRO A O 1
ATOM 746 N N . VAL A 1 90 ? 7.680 4.675 15.371 1.00 77.25 90 VAL A N 1
ATOM 747 C CA . VAL A 1 90 ? 7.953 5.596 16.495 1.00 77.25 90 VAL A CA 1
ATOM 748 C C . VAL A 1 90 ? 8.608 6.902 16.022 1.00 77.25 90 VAL A C 1
ATOM 750 O O . VAL A 1 90 ? 8.314 7.961 16.565 1.00 77.25 90 VAL A O 1
ATOM 753 N N . SER A 1 91 ? 9.441 6.841 14.978 1.00 72.56 91 SER A N 1
ATOM 754 C CA . SER A 1 91 ? 10.056 8.017 14.352 1.00 72.56 91 SER A CA 1
ATOM 755 C C . SER A 1 91 ? 9.051 8.952 13.674 1.00 72.56 91 SER A C 1
ATOM 757 O O . SER A 1 91 ? 9.289 10.148 13.643 1.00 72.56 91 SER A O 1
ATOM 759 N N . MET A 1 92 ? 7.933 8.427 13.166 1.00 71.62 92 MET A N 1
ATOM 760 C CA . MET A 1 92 ? 6.865 9.196 12.514 1.00 71.62 92 MET A CA 1
ATOM 761 C C . MET A 1 92 ? 5.794 9.673 13.500 1.00 71.62 92 MET A C 1
ATOM 763 O O . MET A 1 92 ? 5.094 10.632 13.220 1.00 71.62 92 MET A O 1
ATOM 767 N N . ARG A 1 93 ? 5.678 9.052 14.680 1.00 71.19 93 ARG A N 1
ATOM 768 C CA . ARG A 1 93 ? 4.723 9.477 15.721 1.00 71.19 93 ARG A CA 1
ATOM 769 C C . ARG A 1 93 ? 5.067 10.821 16.377 1.00 71.19 93 ARG A C 1
ATOM 771 O O . ARG A 1 93 ? 4.252 11.326 17.140 1.00 71.19 93 ARG A O 1
ATOM 778 N N . ARG A 1 94 ? 6.282 11.346 16.165 1.00 63.56 94 ARG A N 1
ATOM 779 C CA . ARG A 1 94 ? 6.758 12.593 16.792 1.00 63.56 94 ARG A CA 1
ATOM 780 C C . ARG A 1 94 ? 6.262 13.852 16.086 1.00 63.56 94 ARG A C 1
ATOM 782 O O . ARG A 1 94 ? 6.156 14.877 16.748 1.00 63.56 94 ARG A O 1
ATOM 789 N N . ASP A 1 95 ? 5.924 13.753 14.804 1.00 63.91 95 ASP A N 1
ATOM 790 C CA . ASP A 1 95 ? 5.326 14.855 14.061 1.00 63.91 95 ASP A CA 1
ATOM 791 C C . ASP A 1 95 ? 3.797 14.740 14.097 1.00 63.91 95 ASP A C 1
ATOM 793 O O . ASP A 1 95 ? 3.263 13.625 14.024 1.00 63.91 95 ASP A O 1
ATOM 797 N N . PRO A 1 96 ? 3.062 15.861 14.208 1.00 61.50 96 PRO A N 1
ATOM 798 C CA . PRO A 1 96 ? 1.615 15.863 14.061 1.00 61.50 96 PRO A CA 1
ATOM 799 C C . PRO A 1 96 ? 1.263 15.528 12.608 1.00 61.50 96 PRO A C 1
ATOM 801 O O . PRO A 1 96 ? 1.138 16.392 11.745 1.00 61.50 96 PRO A O 1
ATOM 804 N N . ILE A 1 97 ? 1.134 14.236 12.331 1.00 74.00 97 ILE A N 1
ATOM 805 C CA . ILE A 1 97 ? 0.670 13.730 11.047 1.00 74.00 97 ILE A CA 1
ATOM 806 C C . ILE A 1 97 ? -0.852 13.900 11.010 1.00 74.00 97 ILE A C 1
ATOM 808 O O . ILE A 1 97 ? -1.560 13.403 11.889 1.00 74.00 97 ILE A O 1
ATOM 812 N N . GLY A 1 98 ? -1.348 14.609 9.992 1.00 82.81 98 GLY A N 1
ATOM 813 C CA . GLY A 1 98 ? -2.783 14.751 9.742 1.00 82.81 98 GLY A CA 1
ATOM 814 C C . GLY A 1 98 ? -3.471 13.398 9.532 1.00 82.81 98 GLY A C 1
ATOM 815 O O . GLY A 1 98 ? -2.831 12.409 9.166 1.00 82.81 98 GLY A O 1
ATOM 816 N N . ASP A 1 99 ? -4.781 13.350 9.763 1.00 85.50 99 ASP A N 1
ATOM 817 C CA . ASP A 1 99 ? -5.570 12.112 9.689 1.00 85.50 99 ASP A CA 1
ATOM 818 C C . ASP A 1 99 ? -5.440 11.415 8.330 1.00 85.50 99 ASP A C 1
ATOM 820 O O . ASP A 1 99 ? -5.182 10.210 8.277 1.00 85.50 99 ASP A O 1
ATOM 824 N N . ASP A 1 100 ? -5.493 12.187 7.244 1.00 85.12 100 ASP A N 1
ATOM 825 C CA . ASP A 1 100 ? -5.326 11.685 5.879 1.00 85.12 100 ASP A CA 1
ATOM 826 C C . ASP A 1 100 ? -3.971 11.007 5.679 1.00 85.12 100 ASP A C 1
ATOM 828 O O . ASP A 1 100 ? -3.886 9.909 5.135 1.00 85.12 100 ASP A O 1
ATOM 832 N N . SER A 1 101 ? -2.898 11.612 6.184 1.00 84.31 101 SER A N 1
ATOM 833 C CA . SER A 1 101 ? -1.548 11.060 6.072 1.00 84.31 101 SER A CA 1
ATOM 834 C C . SER A 1 101 ? -1.386 9.764 6.872 1.00 84.31 101 SER A C 1
ATOM 836 O O . SER A 1 101 ? -0.679 8.852 6.435 1.00 84.31 101 SER A O 1
ATOM 838 N N . ALA A 1 102 ? -2.068 9.632 8.015 1.00 86.25 102 ALA A N 1
ATOM 839 C CA . ALA A 1 102 ? -2.108 8.371 8.752 1.00 86.25 102 ALA A CA 1
ATOM 840 C C . ALA A 1 102 ? -2.841 7.287 7.943 1.00 86.25 102 ALA A C 1
ATOM 842 O O . ALA A 1 102 ? -2.344 6.167 7.815 1.00 86.25 102 ALA A O 1
ATOM 843 N N . LEU A 1 103 ? -3.982 7.616 7.336 1.00 87.00 103 LEU A N 1
ATOM 844 C CA . LEU A 1 103 ? -4.716 6.678 6.485 1.00 87.00 103 LEU A CA 1
ATOM 845 C C . LEU A 1 103 ? -3.903 6.271 5.251 1.00 87.00 103 LEU A C 1
ATOM 847 O O . LEU A 1 103 ? -3.804 5.079 4.957 1.00 87.00 103 LEU A O 1
ATOM 851 N N . VAL A 1 104 ? -3.251 7.222 4.577 1.00 86.44 104 VAL A N 1
ATOM 852 C CA . VAL A 1 104 ? -2.323 6.948 3.469 1.00 86.44 104 VAL A CA 1
ATOM 853 C C . VAL A 1 104 ? -1.227 5.984 3.915 1.00 86.44 104 VAL A C 1
ATOM 855 O O . VAL A 1 104 ? -0.935 5.025 3.198 1.00 86.44 104 VAL A O 1
ATOM 858 N N . TRP A 1 105 ? -0.675 6.166 5.121 1.00 86.62 105 TRP A N 1
ATOM 859 C CA . TRP A 1 105 ? 0.306 5.235 5.673 1.00 86.62 105 TRP A CA 1
ATOM 860 C C . TRP A 1 105 ? -0.254 3.816 5.821 1.00 86.62 105 TRP A C 1
ATOM 862 O O . TRP A 1 105 ? 0.382 2.849 5.393 1.00 86.62 105 TRP A O 1
ATOM 872 N N . LEU A 1 106 ? -1.452 3.678 6.395 1.00 86.88 106 LEU A N 1
ATOM 873 C CA . LEU A 1 106 ? -2.117 2.386 6.575 1.00 86.88 106 LEU A CA 1
ATOM 874 C C . LEU A 1 106 ? -2.351 1.674 5.233 1.00 86.88 106 LEU A C 1
ATOM 876 O O . LEU A 1 106 ? -2.037 0.487 5.098 1.00 86.88 106 LEU A O 1
ATOM 880 N N . TYR A 1 107 ? -2.862 2.392 4.230 1.00 85.38 107 TYR A N 1
ATOM 881 C CA . TYR A 1 107 ? -3.099 1.836 2.896 1.00 85.38 107 TYR A CA 1
ATOM 882 C C . TYR A 1 107 ? -1.793 1.484 2.173 1.00 85.38 107 TYR A C 1
ATOM 884 O O . TYR A 1 107 ? -1.696 0.406 1.580 1.00 85.38 107 TYR A O 1
ATOM 892 N N . GLY A 1 108 ? -0.763 2.327 2.284 1.00 87.88 108 GLY A N 1
ATOM 893 C CA . GLY A 1 108 ? 0.572 2.050 1.751 1.00 87.88 108 GLY A CA 1
ATOM 894 C C . GLY A 1 108 ? 1.200 0.803 2.378 1.00 87.88 108 GLY A C 1
ATOM 895 O O . GLY A 1 108 ? 1.725 -0.060 1.670 1.00 87.88 108 GLY A O 1
ATOM 896 N N . LEU A 1 109 ? 1.071 0.643 3.699 1.00 87.12 109 LEU A N 1
ATOM 897 C CA . LEU A 1 109 ? 1.542 -0.541 4.416 1.00 87.12 109 LEU A CA 1
ATOM 898 C C . LEU A 1 109 ? 0.789 -1.809 3.987 1.00 87.12 109 LEU A C 1
ATOM 900 O O . LEU A 1 109 ? 1.422 -2.844 3.773 1.00 87.12 109 LEU A O 1
ATOM 904 N N . ARG A 1 110 ? -0.538 -1.734 3.807 1.00 85.56 110 ARG A N 1
ATOM 905 C CA . ARG A 1 110 ? -1.359 -2.842 3.286 1.00 85.56 110 ARG A CA 1
ATOM 906 C C . ARG A 1 110 ? -0.915 -3.262 1.885 1.00 85.56 110 ARG A C 1
ATOM 908 O O . ARG A 1 110 ? -0.716 -4.451 1.645 1.00 85.56 110 ARG A O 1
ATOM 915 N N . ALA A 1 111 ? -0.722 -2.311 0.971 1.00 85.19 111 ALA A N 1
ATOM 916 C CA . ALA A 1 111 ? -0.254 -2.601 -0.384 1.00 85.19 111 ALA A CA 1
ATOM 917 C C . ALA A 1 111 ? 1.144 -3.247 -0.375 1.00 85.19 111 ALA A C 1
ATOM 919 O O . ALA A 1 111 ? 1.372 -4.264 -1.031 1.00 85.19 111 ALA A O 1
ATOM 920 N N . ALA A 1 112 ? 2.064 -2.719 0.437 1.00 88.44 112 ALA A N 1
ATOM 921 C CA . ALA A 1 112 ? 3.401 -3.283 0.602 1.00 88.44 112 ALA A CA 1
ATOM 922 C C . ALA A 1 112 ? 3.393 -4.687 1.230 1.00 88.44 112 ALA A C 1
ATOM 924 O O . ALA A 1 112 ? 4.240 -5.521 0.896 1.00 88.44 112 ALA A O 1
ATOM 925 N N . TRP A 1 113 ? 2.441 -4.971 2.121 1.00 84.62 113 TRP A N 1
ATOM 926 C CA . TRP A 1 113 ? 2.232 -6.310 2.664 1.00 84.62 113 TRP A CA 1
ATOM 927 C C . TRP A 1 113 ? 1.812 -7.299 1.580 1.00 84.62 113 TRP A C 1
ATOM 929 O O . TRP A 1 113 ? 2.457 -8.336 1.425 1.00 84.62 113 TRP A O 1
ATOM 939 N N . LEU A 1 114 ? 0.789 -6.951 0.793 1.00 84.19 114 LEU A N 1
ATOM 940 C CA . LEU A 1 114 ? 0.299 -7.779 -0.313 1.00 84.19 114 LEU A CA 1
ATOM 941 C C . LEU A 1 114 ? 1.391 -8.031 -1.356 1.00 84.19 114 LEU A C 1
ATOM 943 O O . LEU A 1 114 ? 1.556 -9.163 -1.806 1.00 84.19 114 LEU A O 1
ATOM 947 N N . TRP A 1 115 ? 2.200 -7.013 -1.670 1.00 85.62 115 TRP A N 1
ATOM 948 C CA . TRP A 1 115 ? 3.397 -7.170 -2.500 1.00 85.62 115 TRP A CA 1
ATOM 949 C C . TRP A 1 115 ? 4.323 -8.254 -1.943 1.00 85.62 115 TRP A C 1
ATOM 951 O O . TRP A 1 115 ? 4.712 -9.173 -2.661 1.00 85.62 115 TRP A O 1
ATOM 961 N N . CYS A 1 116 ? 4.642 -8.188 -0.648 1.00 84.56 116 CYS A N 1
ATOM 962 C CA . CYS A 1 116 ? 5.499 -9.179 -0.008 1.00 84.56 116 CYS A CA 1
ATOM 963 C C . CYS A 1 116 ? 4.880 -10.588 -0.027 1.00 84.56 116 CYS A C 1
ATOM 965 O O . CYS A 1 116 ? 5.603 -11.564 -0.251 1.00 84.56 116 CYS A O 1
ATOM 967 N N . GLU A 1 117 ? 3.577 -10.725 0.228 1.00 82.06 117 GLU A N 1
ATOM 968 C CA . GLU A 1 117 ? 2.869 -12.016 0.194 1.00 82.06 117 GLU A CA 1
ATOM 969 C C . GLU A 1 117 ? 2.839 -12.632 -1.206 1.00 82.06 117 GLU A C 1
ATOM 971 O O . GLU A 1 117 ? 3.047 -13.837 -1.334 1.00 82.06 117 GLU A O 1
ATOM 976 N N . ALA A 1 118 ? 2.718 -11.809 -2.249 1.00 81.19 118 ALA A N 1
ATOM 977 C CA . ALA A 1 118 ? 2.797 -12.228 -3.648 1.00 81.19 118 ALA A CA 1
ATOM 978 C C . ALA A 1 118 ? 4.219 -12.628 -4.108 1.00 81.19 118 ALA A C 1
ATOM 980 O O . ALA A 1 118 ? 4.435 -12.896 -5.286 1.00 81.19 118 ALA A O 1
ATOM 981 N N . GLY A 1 119 ? 5.203 -12.669 -3.201 1.00 80.88 119 GLY A N 1
ATOM 982 C CA . GLY A 1 119 ? 6.599 -12.999 -3.514 1.00 80.88 119 GLY A CA 1
ATOM 983 C C . GLY A 1 119 ? 7.479 -11.781 -3.812 1.00 80.88 119 GLY A C 1
ATOM 984 O O . GLY A 1 119 ? 8.672 -11.934 -4.070 1.00 80.88 119 GLY A O 1
ATOM 985 N N . GLY A 1 120 ? 6.926 -10.571 -3.714 1.00 81.06 120 GLY A N 1
ATOM 986 C CA . GLY A 1 120 ? 7.655 -9.318 -3.840 1.00 81.06 120 GLY A CA 1
ATOM 987 C C . GLY A 1 120 ? 8.775 -9.185 -2.805 1.00 81.06 120 GLY A C 1
ATOM 988 O O . GLY A 1 120 ? 8.591 -9.394 -1.604 1.00 81.06 120 GLY A O 1
ATOM 989 N N . GLY A 1 121 ? 9.976 -8.861 -3.283 1.00 78.62 121 GLY A N 1
ATOM 990 C CA . GLY A 1 121 ? 11.188 -8.804 -2.468 1.00 78.62 121 GLY A CA 1
ATOM 991 C C . GLY A 1 121 ? 11.507 -7.399 -1.963 1.00 78.62 121 GLY A C 1
ATOM 992 O O . GLY A 1 121 ? 11.126 -7.000 -0.867 1.00 78.62 121 GLY A O 1
ATOM 993 N N . ARG A 1 122 ? 12.321 -6.669 -2.724 1.00 78.62 122 ARG A N 1
ATOM 994 C CA . ARG A 1 122 ? 12.669 -5.265 -2.447 1.00 78.62 122 ARG A CA 1
ATOM 995 C C . ARG A 1 122 ? 11.610 -4.343 -3.070 1.00 78.62 122 ARG A C 1
ATOM 997 O O . ARG A 1 122 ? 10.621 -4.838 -3.611 1.00 78.62 122 ARG A O 1
ATOM 1004 N N . SER A 1 123 ? 11.789 -3.027 -2.942 1.00 76.19 123 SER A N 1
ATOM 1005 C CA . SER A 1 123 ? 10.958 -2.075 -3.691 1.00 76.19 123 SER A CA 1
ATOM 1006 C C . SER A 1 123 ? 10.999 -2.429 -5.177 1.00 76.19 123 SER A C 1
ATOM 1008 O O . SER A 1 123 ? 12.085 -2.750 -5.675 1.00 76.19 123 SER A O 1
ATOM 1010 N N . PRO A 1 124 ? 9.853 -2.382 -5.875 1.00 69.31 124 PRO A N 1
ATOM 1011 C CA . PRO A 1 124 ? 9.799 -2.713 -7.293 1.00 69.31 124 PRO A CA 1
ATOM 1012 C C . PRO A 1 124 ? 10.627 -1.745 -8.148 1.00 69.31 124 PRO A C 1
ATOM 1014 O O . PRO A 1 124 ? 11.033 -2.115 -9.239 1.00 69.31 124 PRO A O 1
ATOM 1017 N N . PHE A 1 125 ? 10.944 -0.550 -7.641 1.00 75.31 125 PHE A N 1
ATOM 1018 C CA . PHE A 1 125 ? 11.657 0.491 -8.385 1.00 75.31 125 PHE A CA 1
ATOM 1019 C C . PHE A 1 125 ? 13.187 0.369 -8.355 1.00 75.31 125 PHE A C 1
ATOM 1021 O O . PHE A 1 125 ? 13.867 1.099 -9.061 1.00 75.31 125 PHE A O 1
ATOM 1028 N N . GLY A 1 126 ? 13.755 -0.561 -7.575 1.00 68.69 126 GLY A N 1
ATOM 1029 C CA . GLY A 1 126 ? 15.201 -0.834 -7.633 1.00 68.69 126 GLY A CA 1
ATOM 1030 C C . GLY A 1 126 ? 15.617 -1.645 -8.868 1.00 68.69 126 GLY A C 1
ATOM 1031 O O . GLY A 1 126 ? 16.767 -1.595 -9.288 1.00 68.69 126 GLY A O 1
ATOM 1032 N N . PHE A 1 127 ? 14.684 -2.420 -9.420 1.00 73.69 127 PHE A N 1
ATOM 1033 C CA . PHE A 1 127 ? 14.795 -3.128 -10.691 1.00 73.69 127 PHE A CA 1
ATOM 1034 C C . PHE A 1 127 ? 13.378 -3.521 -11.094 1.00 73.69 127 PHE A C 1
ATOM 1036 O O . PHE A 1 127 ? 12.810 -4.435 -10.490 1.00 73.69 127 PHE A O 1
ATOM 1043 N N . VAL A 1 128 ? 12.801 -2.826 -12.075 1.00 76.06 128 VAL A N 1
ATOM 1044 C CA . VAL A 1 128 ? 11.433 -3.098 -12.526 1.00 76.06 128 VAL A CA 1
ATOM 1045 C C . VAL A 1 128 ? 11.468 -4.205 -13.586 1.00 76.06 128 VAL A C 1
ATOM 1047 O O . VAL A 1 128 ? 11.957 -3.975 -14.695 1.00 76.06 128 VAL A O 1
ATOM 1050 N N . PRO A 1 129 ? 10.951 -5.419 -13.314 1.00 78.81 129 PRO A N 1
ATOM 1051 C CA . PRO A 1 129 ? 10.942 -6.477 -14.315 1.00 78.81 129 PRO A CA 1
ATOM 1052 C C . PRO A 1 129 ? 9.989 -6.123 -15.460 1.00 78.81 129 PRO A C 1
ATOM 1054 O O . PRO A 1 129 ? 8.860 -5.695 -15.220 1.00 78.81 129 PRO A O 1
ATOM 1057 N N . ARG A 1 130 ? 10.380 -6.403 -16.709 1.00 82.50 130 ARG A N 1
ATOM 1058 C CA . ARG A 1 130 ? 9.515 -6.188 -17.889 1.00 82.50 130 ARG A CA 1
ATOM 1059 C C . ARG A 1 130 ? 8.156 -6.888 -17.776 1.00 82.50 130 ARG A C 1
ATOM 1061 O O . ARG A 1 130 ? 7.155 -6.350 -18.232 1.00 82.50 130 ARG A O 1
ATOM 1068 N N . ALA A 1 131 ? 8.110 -8.056 -17.132 1.00 83.81 131 ALA A N 1
ATOM 1069 C CA . ALA A 1 131 ? 6.865 -8.780 -16.876 1.00 83.81 131 ALA A CA 1
ATOM 1070 C C . ALA A 1 131 ? 5.888 -7.988 -15.987 1.00 83.81 131 ALA A C 1
ATOM 1072 O O . ALA A 1 131 ? 4.681 -8.057 -16.195 1.00 83.81 131 ALA A O 1
ATOM 1073 N N . LEU A 1 132 ? 6.402 -7.202 -15.035 1.00 82.00 132 LEU A N 1
ATOM 1074 C CA . LEU A 1 132 ? 5.587 -6.354 -14.166 1.00 82.00 132 LEU A CA 1
ATOM 1075 C C . LEU A 1 132 ? 4.994 -5.180 -14.959 1.00 82.00 132 LEU A C 1
ATOM 1077 O O . LEU A 1 132 ? 3.812 -4.893 -14.824 1.00 82.00 132 LEU A O 1
ATOM 1081 N N . ILE A 1 133 ? 5.783 -4.572 -15.852 1.00 84.75 133 ILE A N 1
ATOM 1082 C CA . ILE A 1 133 ? 5.312 -3.525 -16.777 1.00 84.75 133 ILE A CA 1
ATOM 1083 C C . ILE A 1 133 ? 4.216 -4.077 -17.698 1.00 84.75 133 ILE A C 1
ATOM 1085 O O . ILE A 1 133 ? 3.154 -3.475 -17.827 1.00 84.75 133 ILE A O 1
ATOM 1089 N N . ALA A 1 134 ? 4.439 -5.253 -18.292 1.00 85.75 134 ALA A N 1
ATOM 1090 C CA . ALA A 1 134 ? 3.465 -5.904 -19.166 1.00 85.75 134 ALA A CA 1
ATOM 1091 C C . ALA A 1 134 ? 2.154 -6.241 -18.436 1.00 85.75 134 ALA A C 1
ATOM 1093 O O . ALA A 1 134 ? 1.074 -6.020 -18.981 1.00 85.75 134 ALA A O 1
ATOM 1094 N N . ALA A 1 135 ? 2.236 -6.722 -17.191 1.00 85.50 135 ALA A N 1
ATOM 1095 C CA . ALA A 1 135 ? 1.059 -6.972 -16.365 1.00 85.50 135 ALA A CA 1
ATOM 1096 C C . ALA A 1 135 ? 0.276 -5.679 -16.090 1.00 85.50 135 ALA A C 1
ATOM 1098 O O . ALA A 1 135 ? -0.944 -5.666 -16.217 1.00 85.50 135 ALA A O 1
ATOM 1099 N N . VAL A 1 136 ? 0.963 -4.579 -15.772 1.00 85.31 136 VAL A N 1
ATOM 1100 C CA . VAL A 1 136 ? 0.318 -3.280 -15.533 1.00 85.31 136 VAL A CA 1
ATOM 1101 C C . VAL A 1 136 ? -0.347 -2.737 -16.800 1.00 85.31 136 VAL A C 1
ATOM 1103 O O . VAL A 1 136 ? -1.487 -2.287 -16.737 1.00 85.31 136 VAL A O 1
ATOM 1106 N N . HIS A 1 137 ? 0.304 -2.847 -17.959 1.00 87.50 137 HIS A N 1
ATOM 1107 C CA . HIS A 1 137 ? -0.303 -2.511 -19.249 1.00 87.50 137 HIS A CA 1
ATOM 1108 C C . HIS A 1 137 ? -1.578 -3.322 -19.522 1.00 87.50 137 HIS A C 1
ATOM 1110 O O . HIS A 1 137 ? -2.615 -2.737 -19.832 1.00 87.50 137 HIS A O 1
ATOM 1116 N N . ALA A 1 138 ? -1.546 -4.643 -19.318 1.00 86.56 138 ALA A N 1
ATOM 1117 C CA . ALA A 1 138 ? -2.726 -5.496 -19.473 1.00 86.56 138 ALA A CA 1
ATOM 1118 C C . ALA A 1 138 ? -3.866 -5.090 -18.517 1.00 86.56 138 ALA A C 1
ATOM 1120 O O . ALA A 1 138 ? -5.028 -5.009 -18.920 1.00 86.56 138 ALA A O 1
ATOM 1121 N N . LEU A 1 139 ? -3.533 -4.761 -17.264 1.00 85.19 139 LEU A N 1
ATOM 1122 C CA . LEU A 1 139 ? -4.490 -4.277 -16.265 1.00 85.19 139 LEU A CA 1
ATOM 1123 C C . LEU A 1 139 ? -5.069 -2.902 -16.604 1.00 85.19 139 LEU A C 1
ATOM 1125 O O . LEU A 1 139 ? -6.231 -2.650 -16.306 1.00 85.19 139 LEU A O 1
ATOM 1129 N N . LEU A 1 140 ? -4.329 -2.038 -17.287 1.00 85.69 140 LEU A N 1
ATOM 1130 C CA . LEU A 1 140 ? -4.841 -0.754 -17.771 1.00 85.69 140 LEU A CA 1
ATOM 1131 C C . LEU A 1 140 ? -5.574 -0.863 -19.119 1.00 85.69 140 LEU A C 1
ATOM 1133 O O . LEU A 1 140 ? -6.110 0.127 -19.602 1.00 85.69 140 LEU A O 1
ATOM 1137 N N . GLY A 1 141 ? -5.594 -2.046 -19.745 1.00 84.00 141 GLY A N 1
ATOM 1138 C CA . GLY A 1 141 ? -6.108 -2.201 -21.110 1.00 84.00 141 GLY A CA 1
ATOM 1139 C C . GLY A 1 141 ? -5.231 -1.515 -22.166 1.00 84.00 141 GLY A C 1
ATOM 1140 O O . GLY A 1 141 ? -5.663 -1.324 -23.299 1.00 84.00 141 GLY A O 1
ATOM 1141 N N . LEU A 1 142 ? -3.996 -1.157 -21.806 1.00 77.81 142 LEU A N 1
ATOM 1142 C CA . LEU A 1 142 ? -2.987 -0.620 -22.710 1.00 77.81 142 LEU A CA 1
ATOM 1143 C C . LEU A 1 142 ? -2.368 -1.801 -23.457 1.00 77.81 142 LEU A C 1
ATOM 1145 O O . LEU A 1 142 ? -1.348 -2.357 -23.053 1.00 77.81 142 LEU A O 1
ATOM 1149 N N . ASN A 1 143 ? -3.017 -2.255 -24.523 1.00 64.12 143 ASN A N 1
ATOM 1150 C CA . ASN A 1 143 ? -2.401 -3.252 -25.385 1.00 64.12 143 ASN A CA 1
ATOM 1151 C C . ASN A 1 143 ? -1.126 -2.662 -25.997 1.00 64.12 143 ASN A C 1
ATOM 1153 O O . ASN A 1 143 ? -1.122 -1.538 -26.490 1.00 64.12 143 ASN A O 1
ATOM 1157 N N . THR A 1 144 ? -0.050 -3.449 -26.015 1.00 51.72 144 THR A N 1
ATOM 1158 C CA . THR A 1 144 ? 1.170 -3.184 -26.797 1.00 51.72 144 THR A CA 1
ATOM 1159 C C . THR A 1 144 ? 0.893 -3.413 -28.290 1.00 51.72 144 THR A C 1
ATOM 1161 O O . THR A 1 144 ? 1.564 -4.191 -28.960 1.00 51.72 144 THR A O 1
ATOM 1164 N N . LEU A 1 145 ? -0.147 -2.764 -28.812 1.00 45.47 145 LEU A N 1
ATOM 1165 C CA . LEU A 1 145 ? -0.496 -2.707 -30.226 1.00 45.47 145 LEU A CA 1
ATOM 1166 C C . LEU A 1 145 ? 0.054 -1.398 -30.790 1.00 45.47 145 LEU A C 1
ATOM 1168 O O . LEU A 1 145 ? -0.693 -0.472 -31.048 1.00 45.47 145 LEU A O 1
ATOM 1172 N N . ASP A 1 146 ? 1.377 -1.343 -30.925 1.00 42.62 146 ASP A N 1
ATOM 1173 C CA . ASP A 1 146 ? 2.079 -0.380 -31.786 1.00 42.62 146 ASP A CA 1
ATOM 1174 C C . ASP A 1 146 ? 3.374 -1.029 -32.303 1.00 42.62 146 ASP A C 1
ATOM 1176 O O . ASP A 1 146 ? 4.499 -0.559 -32.147 1.00 42.62 146 ASP A O 1
ATOM 1180 N N . ARG A 1 147 ? 3.211 -2.221 -32.880 1.00 42.22 147 ARG A N 1
ATOM 1181 C CA . ARG A 1 147 ? 4.233 -2.879 -33.703 1.00 42.22 147 ARG A CA 1
ATOM 1182 C C . ARG A 1 147 ? 3.617 -3.435 -34.980 1.00 42.22 147 ARG A C 1
ATOM 1184 O O . ARG A 1 147 ? 3.855 -4.592 -35.289 1.00 42.22 147 ARG A O 1
ATOM 1191 N N . GLN A 1 148 ? 2.821 -2.635 -35.687 1.00 37.88 148 GLN A N 1
ATOM 1192 C CA . GLN A 1 148 ? 2.582 -2.781 -37.130 1.00 37.88 148 GLN A CA 1
ATOM 1193 C C . GLN A 1 148 ? 2.258 -1.399 -37.710 1.00 37.88 148 GLN A C 1
ATOM 1195 O O . GLN A 1 148 ? 1.102 -0.989 -37.748 1.00 37.88 148 GLN A O 1
ATOM 1200 N N . GLY A 1 149 ? 3.308 -0.688 -38.112 1.00 36.91 149 GLY A N 1
ATOM 1201 C CA . GLY A 1 149 ? 3.282 0.485 -38.978 1.00 36.91 149 GLY A CA 1
ATOM 1202 C C . GLY A 1 149 ? 4.520 0.430 -39.849 1.00 36.91 149 GLY A C 1
ATOM 1203 O O . GLY A 1 149 ? 5.611 0.289 -39.249 1.00 36.91 149 GLY A O 1
#

Foldseek 3Di:
DQVLQPHLVSCLVVLVVVLVLLPDDPPPCVCVVVLVLLQVLLVLLVVQVPPVVPPVVVVVLVVQLVVLVPDDPVSSLVSLLVSLLVPDDPVVVVDPDDSVRSNVSVSSNSVSNVCVVVVNDGRCSVDPDVVNNVVSCVSNVNPPPPPDD

Radius of gyration: 17.33 Å; chains: 1; bounding box: 40×31×56 Å

Secondary structure (DSSP, 8-state):
-GGGGT-HHHHHHHHHHHHHHHHS-TT-GGGHHHHHHHHHHHHHHHHHHH-TT-HHHHHHHHHHHHHHHTS-HHHHHHHHHHHHHHTS-TTTTTS---HHHHHHHHHHHHHHHHHHHTT--S-GGGS--HHHHHHHHHHHT--------

Organism: NCBI:txid2819280